Protein AF-A0A2E9CUE9-F1 (afdb_monomer)

Secondary structure (DSSP, 8-state):
-EE---TTEEEE---TT--HHHH-----EEEEEEEETTTTEEEEE--EEPPHHHHHHHHTTPEEEEEEE-SSSPEEEEEEE-HHHHHHHT--------S---

Structure (mmCIF, N/CA/C/O backbone):
data_AF-A0A2E9CUE9-F1
#
_entry.id   AF-A0A2E9CUE9-F1
#
loop_
_atom_site.group_PDB
_atom_site.id
_atom_site.type_symbol
_atom_site.label_atom_id
_atom_site.label_alt_id
_atom_site.label_comp_id
_atom_site.label_asym_id
_atom_site.label_entity_id
_atom_site.label_seq_id
_atom_site.pdbx_PDB_ins_code
_atom_site.Cartn_x
_atom_site.Cartn_y
_atom_site.Cartn_z
_atom_site.occupancy
_atom_site.B_iso_or_equiv
_atom_site.auth_seq_id
_atom_site.auth_comp_id
_atom_site.auth_asym_id
_atom_site.auth_atom_id
_atom_site.pdbx_PDB_model_num
ATOM 1 N N . MET A 1 1 ? -1.140 0.322 9.209 1.00 77.44 1 MET A N 1
ATOM 2 C CA . MET A 1 1 ? -0.283 -0.641 8.474 1.00 77.44 1 MET A CA 1
ATOM 3 C C . MET A 1 1 ? 1.195 -0.281 8.578 1.00 77.44 1 MET A C 1
ATOM 5 O O . MET A 1 1 ? 1.511 0.866 8.877 1.00 77.44 1 MET A O 1
ATOM 9 N N . LYS A 1 2 ? 2.096 -1.242 8.329 1.00 76.06 2 LYS A N 1
ATOM 10 C CA . LYS A 1 2 ? 3.555 -1.033 8.225 1.00 76.06 2 LYS A CA 1
ATOM 11 C C . LYS A 1 2 ? 4.079 -1.578 6.893 1.00 76.06 2 LYS A C 1
ATOM 13 O O . LYS A 1 2 ? 3.683 -2.675 6.518 1.00 76.06 2 LYS A O 1
ATOM 18 N N . ILE A 1 3 ? 4.964 -0.849 6.210 1.00 79.75 3 ILE A N 1
ATOM 19 C CA . ILE A 1 3 ? 5.692 -1.369 5.035 1.00 79.75 3 ILE A CA 1
ATOM 20 C C . ILE A 1 3 ? 6.613 -2.502 5.498 1.00 79.75 3 ILE A C 1
ATOM 22 O O . ILE A 1 3 ? 7.234 -2.391 6.557 1.00 79.75 3 ILE A O 1
ATOM 26 N N . LEU A 1 4 ? 6.695 -3.580 4.720 1.00 78.06 4 LEU A N 1
ATOM 27 C CA . LEU A 1 4 ? 7.632 -4.674 4.951 1.00 78.06 4 LEU A CA 1
ATOM 28 C C . LEU A 1 4 ? 8.833 -4.577 4.007 1.00 78.06 4 LEU A C 1
ATOM 30 O O . LEU A 1 4 ? 8.676 -4.361 2.809 1.00 78.06 4 LEU A O 1
ATOM 34 N N . GLN A 1 5 ? 10.024 -4.783 4.567 1.00 84.06 5 GLN A N 1
ATOM 35 C CA . GLN A 1 5 ? 11.272 -4.994 3.838 1.00 84.06 5 GLN A CA 1
ATOM 36 C C . GLN A 1 5 ? 11.746 -6.425 4.114 1.00 84.06 5 GLN A C 1
ATOM 38 O O . GLN A 1 5 ? 11.728 -6.869 5.264 1.00 84.06 5 GLN A O 1
ATOM 43 N N . PHE A 1 6 ? 12.142 -7.139 3.064 1.00 81.31 6 PHE A N 1
ATOM 44 C CA . PHE A 1 6 ? 12.628 -8.522 3.114 1.00 81.31 6 PHE A CA 1
ATOM 45 C C . PHE A 1 6 ? 13.596 -8.797 1.950 1.00 81.31 6 PHE A C 1
ATOM 47 O O . PHE A 1 6 ? 13.761 -7.950 1.067 1.00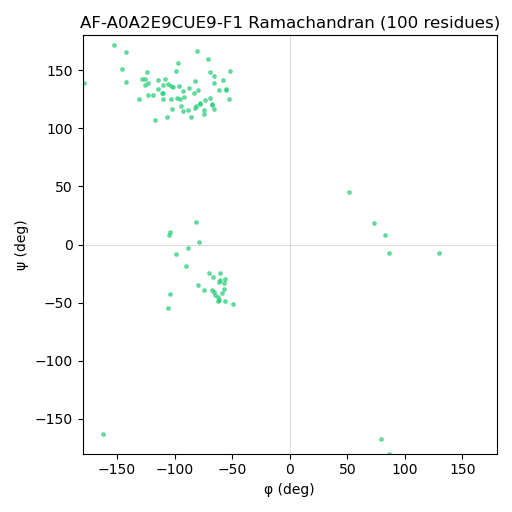 81.31 6 PHE A O 1
ATOM 54 N N . ASP A 1 7 ? 14.262 -9.952 1.955 1.00 85.19 7 ASP A N 1
ATOM 55 C CA . ASP A 1 7 ? 15.284 -10.293 0.958 1.00 85.19 7 ASP A CA 1
ATOM 56 C C . ASP A 1 7 ? 14.746 -10.195 -0.479 1.00 85.19 7 ASP A C 1
ATOM 58 O O . ASP A 1 7 ? 13.657 -10.674 -0.793 1.00 85.19 7 ASP A O 1
ATOM 62 N N . GLY A 1 8 ? 15.515 -9.541 -1.354 1.00 81.69 8 GLY A N 1
ATOM 63 C CA . GLY A 1 8 ? 15.131 -9.283 -2.746 1.00 81.69 8 GLY A CA 1
ATOM 64 C C . GLY A 1 8 ? 14.300 -8.015 -2.967 1.00 81.69 8 GLY A C 1
ATOM 65 O O . GLY A 1 8 ? 14.090 -7.635 -4.117 1.00 81.69 8 GLY A O 1
ATOM 66 N N . THR A 1 9 ? 13.864 -7.326 -1.905 1.00 82.56 9 THR A N 1
ATOM 67 C CA . THR A 1 9 ? 13.243 -5.999 -2.044 1.00 82.56 9 THR A CA 1
ATOM 68 C C . THR A 1 9 ? 14.290 -4.894 -2.161 1.00 82.56 9 THR A C 1
ATOM 70 O O . THR A 1 9 ? 15.301 -4.900 -1.458 1.00 82.56 9 THR A O 1
ATOM 73 N N . GLU A 1 10 ? 14.030 -3.908 -3.017 1.00 81.00 10 GLU A N 1
ATOM 74 C CA . GLU A 1 10 ? 14.854 -2.707 -3.163 1.00 81.00 10 GLU A CA 1
ATOM 75 C C . GLU A 1 10 ? 14.016 -1.437 -2.965 1.00 81.00 10 GLU A C 1
ATOM 77 O O . GLU A 1 10 ? 12.820 -1.429 -3.281 1.00 81.00 10 GLU A O 1
ATOM 82 N N . PRO A 1 11 ? 14.605 -0.352 -2.430 1.00 75.50 11 PRO A N 1
ATOM 83 C CA . PRO A 1 11 ? 13.920 0.923 -2.358 1.00 75.50 11 PRO A CA 1
ATOM 84 C C . PRO A 1 11 ? 13.725 1.477 -3.772 1.00 75.50 11 PRO A C 1
ATOM 86 O O . PRO A 1 11 ? 14.687 1.740 -4.492 1.00 75.50 11 PRO A O 1
ATOM 89 N N . VAL A 1 12 ? 12.476 1.698 -4.158 1.00 73.12 12 VAL A N 1
ATOM 90 C CA . VAL A 1 12 ? 12.105 2.375 -5.402 1.00 73.12 12 VAL A CA 1
ATOM 91 C C . VAL A 1 12 ? 11.422 3.687 -5.047 1.00 73.12 12 VAL A C 1
ATOM 93 O O . VAL A 1 12 ? 10.705 3.788 -4.052 1.00 73.12 12 VAL A O 1
ATOM 96 N N . GLY A 1 13 ? 11.708 4.722 -5.834 1.00 64.94 13 GLY A N 1
ATOM 97 C CA . GLY A 1 13 ? 11.090 6.037 -5.668 1.00 64.94 13 GLY A CA 1
ATOM 98 C C . GLY A 1 13 ? 12.055 7.215 -5.626 1.00 64.94 13 GLY A C 1
ATOM 99 O O . GLY A 1 13 ? 11.579 8.340 -5.688 1.00 64.94 13 GLY A O 1
ATOM 100 N N . LYS A 1 14 ? 13.382 6.999 -5.588 1.00 63.88 14 LYS A N 1
ATOM 101 C CA . LYS A 1 14 ? 14.356 8.083 -5.814 1.00 63.88 14 LYS A CA 1
ATOM 102 C C . LYS A 1 14 ? 14.662 8.214 -7.311 1.00 63.88 14 LYS A C 1
ATOM 104 O O . LYS A 1 14 ? 15.217 7.268 -7.879 1.00 63.88 14 LYS A O 1
ATOM 109 N N . PRO A 1 15 ? 14.327 9.345 -7.960 1.00 65.38 15 PRO A N 1
ATOM 110 C CA . PRO A 1 15 ? 14.837 9.661 -9.290 1.00 65.38 15 PRO A CA 1
ATOM 111 C C . PRO A 1 15 ? 16.364 9.558 -9.343 1.00 65.38 15 PRO A C 1
ATOM 113 O O . PR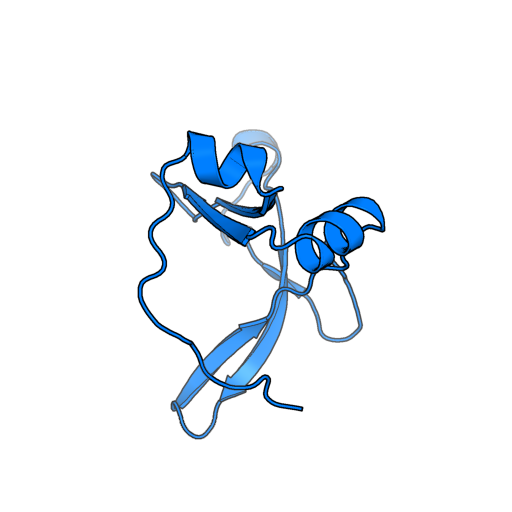O A 1 15 ? 17.052 9.788 -8.347 1.00 65.38 15 PRO A O 1
ATOM 116 N N . LYS A 1 16 ? 16.904 9.198 -10.512 1.00 66.56 16 LYS A N 1
ATOM 117 C CA . LYS A 1 16 ? 18.351 8.992 -10.703 1.00 66.56 16 LYS A CA 1
ATOM 118 C C . LYS A 1 16 ? 19.171 10.263 -10.428 1.00 66.56 16 LYS A C 1
ATOM 120 O O . LYS A 1 16 ? 20.354 10.166 -10.119 1.00 66.56 16 LYS A O 1
ATOM 125 N N . ASP A 1 17 ? 18.545 11.423 -10.558 1.00 73.94 17 ASP A N 1
ATOM 126 C CA . ASP A 1 17 ? 19.086 12.766 -10.371 1.00 73.94 17 ASP A CA 1
ATOM 127 C C . ASP A 1 17 ? 18.665 13.426 -9.045 1.00 73.94 17 ASP A C 1
ATOM 129 O O . ASP A 1 17 ? 18.931 14.607 -8.856 1.00 73.94 17 ASP A O 1
ATOM 133 N N . TRP A 1 18 ? 18.052 12.684 -8.113 1.00 72.38 18 TRP A N 1
ATOM 134 C CA . TRP A 1 18 ? 17.611 13.229 -6.824 1.00 72.38 18 TRP A CA 1
ATOM 135 C C . TRP A 1 18 ? 18.786 13.587 -5.903 1.00 72.38 18 TRP A C 1
ATOM 137 O O . TRP A 1 18 ? 19.608 12.724 -5.576 1.00 72.38 18 TRP A O 1
ATOM 147 N N . ILE A 1 19 ? 18.827 14.828 -5.411 1.00 75.62 19 ILE A N 1
ATOM 148 C CA . ILE A 1 19 ? 19.870 15.349 -4.520 1.00 75.62 19 ILE A CA 1
ATOM 149 C C . ILE A 1 19 ? 19.215 15.724 -3.187 1.00 75.62 19 ILE A C 1
ATOM 151 O O . ILE A 1 19 ? 18.511 16.724 -3.086 1.00 75.62 19 ILE A O 1
ATOM 155 N N . ASN A 1 20 ? 19.447 14.936 -2.129 1.00 71.69 20 ASN A N 1
ATOM 156 C CA . ASN A 1 20 ? 18.734 15.104 -0.849 1.00 71.69 20 ASN A CA 1
ATOM 157 C C . ASN A 1 20 ? 18.904 16.513 -0.246 1.00 71.69 20 ASN A C 1
ATOM 159 O O . ASN A 1 20 ? 18.001 17.010 0.423 1.00 71.69 20 ASN A O 1
ATOM 163 N N . GLU A 1 21 ? 20.059 17.144 -0.459 1.00 71.69 21 GLU A N 1
ATOM 164 C CA . GLU A 1 21 ? 20.380 18.481 0.042 1.00 71.69 21 GLU A CA 1
ATOM 165 C C . GLU A 1 21 ? 19.579 19.592 -0.655 1.00 71.69 21 GLU A C 1
ATOM 167 O O . GLU A 1 21 ? 19.397 20.658 -0.070 1.00 71.69 21 GLU A O 1
ATOM 172 N N . LEU A 1 22 ? 19.109 19.354 -1.886 1.00 67.19 22 LEU A N 1
ATOM 173 C CA . LEU A 1 22 ? 18.369 20.324 -2.701 1.00 67.19 22 LEU A CA 1
ATOM 174 C C . LEU A 1 22 ? 16.866 20.021 -2.732 1.00 67.19 22 LEU A C 1
ATOM 176 O O . LEU A 1 22 ? 16.052 20.930 -2.589 1.00 67.19 22 LEU A O 1
ATOM 180 N N . ASP A 1 23 ? 16.511 18.745 -2.872 1.00 63.66 23 ASP A N 1
ATOM 181 C CA . ASP A 1 23 ? 15.139 18.284 -3.107 1.00 63.66 23 ASP A CA 1
ATOM 182 C C . ASP A 1 23 ? 14.440 17.802 -1.820 1.00 63.66 23 ASP A C 1
ATOM 184 O O . ASP A 1 23 ? 13.239 17.525 -1.800 1.00 63.66 23 ASP A O 1
ATOM 188 N N . GLY A 1 24 ? 15.186 17.703 -0.714 1.00 60.12 24 GLY A N 1
ATOM 189 C CA . GLY A 1 24 ? 14.688 17.236 0.576 1.00 60.12 24 GLY A CA 1
ATOM 190 C C . GLY A 1 24 ? 14.562 15.712 0.684 1.00 60.12 24 GLY A C 1
ATOM 191 O O . GLY A 1 24 ? 15.097 14.935 -0.115 1.00 60.12 24 GLY A O 1
ATOM 192 N N . ASN A 1 25 ? 13.872 15.260 1.738 1.00 59.09 25 ASN A N 1
ATOM 193 C CA . ASN A 1 25 ? 13.732 13.835 2.038 1.00 59.09 25 ASN A CA 1
ATOM 194 C C . ASN A 1 25 ? 12.749 13.157 1.069 1.00 59.09 25 ASN A C 1
ATOM 196 O O . ASN A 1 25 ? 11.545 13.402 1.131 1.00 59.09 25 ASN A O 1
ATOM 200 N N . CYS A 1 26 ? 13.249 12.266 0.214 1.00 61.16 26 CYS A N 1
ATOM 201 C CA . CYS A 1 26 ? 12.411 11.439 -0.650 1.00 61.16 26 CYS A CA 1
ATOM 202 C C . CYS A 1 26 ? 11.874 10.227 0.124 1.00 61.16 26 CYS A C 1
ATOM 204 O O . CYS A 1 26 ? 12.649 9.395 0.605 1.00 61.16 26 CYS A O 1
ATOM 206 N N . GLY A 1 27 ? 10.548 10.118 0.229 1.00 61.09 27 GLY A N 1
ATOM 207 C CA . GLY A 1 27 ? 9.896 8.925 0.762 1.00 61.09 27 GLY A CA 1
ATOM 208 C C . GLY A 1 27 ? 10.086 7.741 -0.186 1.00 61.09 27 GLY A C 1
ATOM 209 O O . GLY A 1 27 ? 9.654 7.793 -1.332 1.00 61.09 27 GLY A O 1
ATOM 210 N N . THR A 1 28 ? 10.722 6.673 0.290 1.00 66.50 28 THR A N 1
ATOM 211 C CA . THR A 1 28 ? 10.961 5.444 -0.486 1.00 66.50 28 THR A CA 1
ATOM 212 C C . THR A 1 28 ? 10.052 4.309 -0.040 1.00 66.50 28 THR A C 1
ATOM 214 O O . THR A 1 28 ? 9.884 4.063 1.157 1.00 66.50 28 THR A O 1
ATOM 217 N N . ILE A 1 29 ? 9.521 3.575 -1.012 1.00 75.88 29 ILE A N 1
ATOM 218 C CA . ILE A 1 29 ? 8.851 2.288 -0.814 1.00 75.88 29 ILE A CA 1
ATOM 219 C C . ILE A 1 29 ? 9.834 1.168 -1.128 1.00 75.88 29 ILE A C 1
ATOM 221 O O . ILE A 1 29 ? 10.702 1.329 -1.980 1.00 75.88 29 ILE A O 1
ATOM 225 N N . HIS A 1 30 ? 9.692 0.025 -0.469 1.00 78.12 30 HIS A N 1
ATOM 226 C CA . HIS A 1 30 ? 10.413 -1.176 -0.872 1.00 78.12 30 HIS A CA 1
ATOM 227 C C . HIS A 1 30 ? 9.529 -1.978 -1.824 1.00 78.12 30 HIS A C 1
ATOM 229 O O . HIS A 1 30 ? 8.337 -2.168 -1.554 1.00 78.12 30 HIS A O 1
ATOM 235 N N . VAL A 1 31 ? 10.105 -2.410 -2.945 1.00 84.81 31 VAL A N 1
ATOM 236 C CA . VAL A 1 31 ? 9.422 -3.256 -3.925 1.00 84.81 31 VAL A CA 1
ATOM 237 C C . VAL A 1 31 ? 10.227 -4.516 -4.197 1.00 84.81 31 VAL A C 1
ATOM 239 O O . VAL A 1 31 ? 11.452 -4.469 -4.287 1.00 84.81 31 VAL A O 1
ATOM 242 N N . LEU A 1 32 ? 9.536 -5.638 -4.369 1.00 85.69 32 LEU A N 1
ATOM 243 C CA . LEU A 1 32 ? 10.079 -6.822 -5.026 1.00 85.69 32 LEU A CA 1
ATOM 244 C C . LEU A 1 32 ? 9.739 -6.735 -6.515 1.00 85.69 3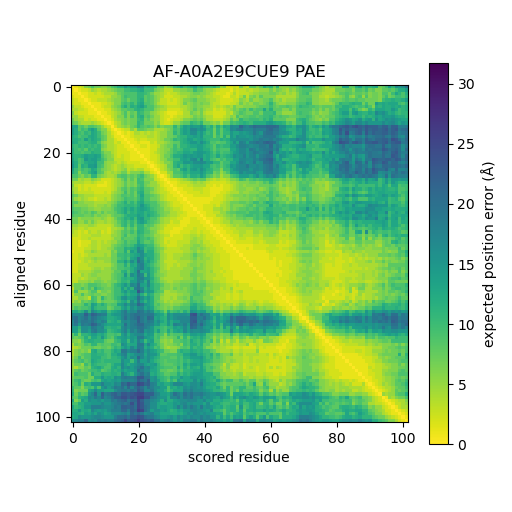2 LEU A C 1
ATOM 246 O O . LEU A 1 32 ? 8.572 -6.565 -6.872 1.00 85.69 32 LEU A O 1
ATOM 250 N N . ARG A 1 33 ? 10.742 -6.867 -7.385 1.00 86.62 33 ARG A N 1
ATOM 251 C CA . ARG A 1 33 ? 10.507 -6.990 -8.828 1.00 86.62 33 ARG A CA 1
ATOM 252 C C . ARG A 1 33 ? 10.181 -8.434 -9.173 1.00 86.62 33 ARG A C 1
ATOM 254 O O . ARG A 1 33 ? 10.930 -9.337 -8.812 1.00 86.62 33 ARG A O 1
ATOM 261 N N . HIS A 1 34 ? 9.113 -8.634 -9.922 1.00 87.38 34 HIS A N 1
ATOM 262 C CA . HIS A 1 34 ? 8.749 -9.923 -10.484 1.00 87.38 34 HIS A CA 1
ATOM 263 C C . HIS A 1 34 ? 8.447 -9.745 -11.964 1.00 87.38 34 HIS A C 1
ATOM 265 O O . HIS A 1 34 ? 7.620 -8.913 -12.318 1.00 87.38 34 HIS A O 1
ATOM 271 N N . PHE A 1 35 ? 9.116 -10.502 -12.828 1.00 87.19 35 PHE A N 1
ATOM 272 C CA . PHE A 1 35 ? 8.762 -10.522 -14.241 1.00 87.19 35 PHE A CA 1
ATOM 273 C C . PHE A 1 35 ? 7.594 -11.483 -14.443 1.00 87.19 35 PHE A C 1
ATOM 275 O O . PHE A 1 35 ? 7.734 -12.675 -14.174 1.00 87.19 35 PHE A O 1
ATOM 282 N N . ASP A 1 36 ? 6.461 -10.958 -14.900 1.00 87.12 36 ASP A N 1
ATOM 283 C CA . ASP A 1 36 ? 5.316 -11.774 -15.279 1.00 87.12 36 ASP A CA 1
ATOM 284 C C . ASP A 1 36 ? 5.495 -12.214 -16.737 1.00 87.12 36 ASP A C 1
ATOM 286 O O . ASP A 1 36 ? 5.427 -11.401 -17.664 1.00 87.12 36 ASP A O 1
ATOM 290 N N . GLU A 1 37 ? 5.761 -13.505 -16.945 1.00 88.44 37 GLU A N 1
ATOM 291 C CA . GLU A 1 37 ? 5.988 -14.069 -18.281 1.00 88.44 37 GLU A CA 1
ATOM 292 C C . GLU A 1 37 ? 4.737 -14.042 -19.166 1.00 88.44 37 GLU A C 1
ATOM 294 O O . GLU A 1 37 ? 4.856 -13.971 -20.390 1.00 88.44 37 GLU A O 1
ATOM 299 N N . HIS A 1 38 ? 3.543 -14.080 -18.572 1.00 85.75 38 HIS A N 1
ATOM 300 C CA . HIS A 1 38 ? 2.287 -14.037 -19.312 1.00 85.75 38 HIS A CA 1
ATOM 301 C C . HIS A 1 38 ? 2.000 -12.627 -19.835 1.00 85.75 38 HIS A C 1
ATOM 303 O O . HIS A 1 38 ? 1.540 -12.456 -20.964 1.00 85.75 38 HIS A O 1
ATOM 309 N N . LEU A 1 39 ? 2.309 -11.618 -19.024 1.00 80.81 39 LEU A N 1
ATOM 310 C CA . LEU A 1 39 ? 2.073 -10.213 -19.340 1.00 80.81 39 LEU A CA 1
ATOM 311 C C . LEU A 1 39 ? 3.260 -9.555 -20.069 1.00 80.81 39 LEU A C 1
ATOM 313 O O . LEU A 1 39 ? 3.097 -8.520 -20.716 1.00 80.81 39 LEU A O 1
ATOM 317 N N . GLY A 1 40 ? 4.450 -10.157 -20.006 1.00 88.69 40 GLY A N 1
ATOM 318 C CA . GLY A 1 40 ? 5.657 -9.688 -20.689 1.00 88.69 40 GLY A CA 1
ATOM 319 C C . GLY A 1 40 ? 6.286 -8.437 -20.068 1.00 88.69 40 GLY A C 1
ATOM 320 O O . GLY A 1 40 ? 7.067 -7.748 -20.729 1.00 88.69 40 GLY A O 1
ATOM 321 N N . TYR A 1 41 ? 5.960 -8.115 -18.813 1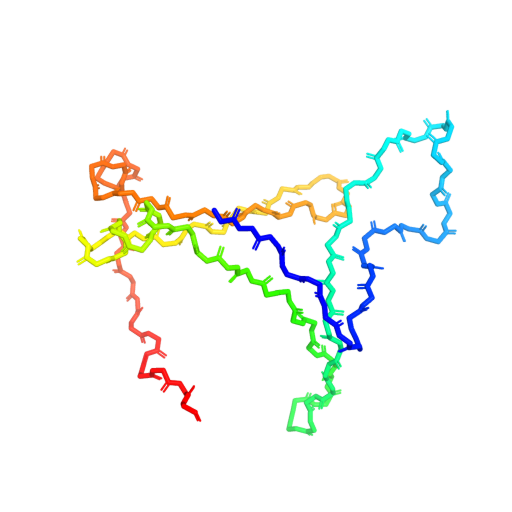.00 81.00 41 TYR A N 1
ATOM 322 C CA . TYR A 1 41 ? 6.498 -6.956 -18.098 1.00 81.00 41 TYR A CA 1
ATOM 323 C C . TYR A 1 41 ? 6.760 -7.236 -16.612 1.00 81.00 41 TYR A C 1
ATOM 325 O O . TYR A 1 41 ? 6.318 -8.231 -16.046 1.00 81.00 41 TYR A O 1
ATOM 333 N N . ASN A 1 42 ? 7.512 -6.335 -15.967 1.00 81.00 42 ASN A N 1
ATOM 334 C CA . ASN A 1 42 ? 7.766 -6.406 -14.528 1.00 81.00 42 ASN A CA 1
ATOM 335 C C . ASN A 1 42 ? 6.578 -5.866 -13.723 1.00 81.00 42 ASN A C 1
ATOM 337 O O . ASN A 1 42 ? 6.116 -4.752 -13.966 1.00 81.00 42 ASN A O 1
ATOM 341 N N . ILE A 1 43 ? 6.176 -6.615 -12.704 1.00 81.75 43 ILE A N 1
ATOM 342 C CA . ILE A 1 43 ? 5.313 -6.191 -11.606 1.00 81.75 43 ILE A CA 1
ATOM 343 C C . ILE A 1 43 ? 6.205 -5.796 -10.423 1.00 81.75 43 ILE A C 1
ATOM 345 O O . ILE A 1 43 ? 7.193 -6.467 -10.112 1.00 81.75 43 ILE A O 1
ATOM 349 N N . LEU A 1 44 ? 5.869 -4.681 -9.771 1.00 84.81 44 LEU A N 1
ATOM 350 C CA . LEU A 1 44 ? 6.545 -4.199 -8.567 1.00 84.81 44 LEU A CA 1
ATOM 351 C C . LEU A 1 44 ? 5.638 -4.425 -7.356 1.00 84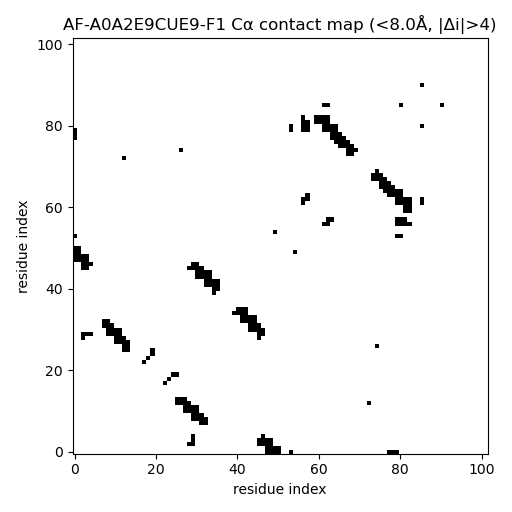.81 44 LEU A C 1
ATOM 353 O O . LEU A 1 44 ? 4.620 -3.752 -7.209 1.00 84.81 44 LEU A O 1
ATOM 357 N N . TYR A 1 45 ? 6.008 -5.356 -6.481 1.00 82.88 45 TYR A N 1
ATOM 358 C CA . TYR A 1 45 ? 5.229 -5.671 -5.286 1.00 82.88 45 TYR A CA 1
ATOM 359 C C . TYR A 1 45 ? 5.706 -4.867 -4.079 1.00 82.88 45 TYR A C 1
ATOM 361 O O . TYR A 1 45 ? 6.802 -5.108 -3.574 1.00 82.88 45 TYR A O 1
ATOM 369 N N . SER A 1 46 ? 4.860 -3.975 -3.561 1.00 82.56 46 SER A N 1
ATOM 370 C CA . SER A 1 46 ? 5.004 -3.421 -2.209 1.00 82.56 46 SER A CA 1
ATOM 371 C C . SER A 1 46 ? 4.099 -4.168 -1.240 1.00 82.56 46 SER A C 1
ATOM 373 O O . SER A 1 46 ? 2.891 -4.253 -1.450 1.00 82.56 46 SER A O 1
ATOM 375 N N . VAL A 1 47 ? 4.680 -4.687 -0.158 1.00 84.31 47 VAL A N 1
ATOM 376 C CA . VAL A 1 47 ? 3.957 -5.506 0.822 1.00 84.31 47 VAL A CA 1
ATOM 377 C C . VAL A 1 47 ? 3.807 -4.748 2.134 1.00 84.31 47 VAL A C 1
ATOM 379 O O . VAL A 1 47 ? 4.746 -4.122 2.633 1.00 84.31 47 VAL A O 1
ATOM 382 N N . TYR A 1 48 ? 2.613 -4.832 2.715 1.00 85.12 48 TYR A N 1
ATOM 383 C CA . TYR A 1 48 ? 2.259 -4.164 3.958 1.00 85.12 48 TYR A CA 1
ATOM 384 C C . TYR A 1 48 ? 1.774 -5.182 4.981 1.00 85.12 48 TYR A C 1
ATOM 386 O O . TYR A 1 48 ? 1.009 -6.086 4.662 1.00 85.12 48 TYR A O 1
ATOM 394 N N . LYS A 1 49 ? 2.185 -5.002 6.237 1.00 86.19 49 LYS A N 1
ATOM 395 C CA . LYS A 1 49 ? 1.642 -5.732 7.380 1.00 86.19 49 LYS A CA 1
ATOM 396 C C . LYS A 1 49 ? 0.522 -4.919 8.036 1.00 86.19 49 LYS A C 1
ATOM 398 O O . LYS A 1 49 ? 0.794 -3.813 8.531 1.00 86.19 49 LYS A O 1
ATOM 403 N N . PRO A 1 50 ? -0.711 -5.448 8.089 1.00 86.19 50 PRO A N 1
ATOM 404 C CA . PRO A 1 50 ? -1.784 -4.897 8.905 1.00 86.19 50 PRO A CA 1
ATOM 405 C C . PRO A 1 50 ? -1.416 -4.844 10.388 1.00 86.19 50 PRO A C 1
ATOM 407 O O . PRO A 1 50 ? -0.740 -5.727 10.918 1.00 86.19 50 PRO A O 1
ATOM 410 N N . THR A 1 51 ? -1.837 -3.779 11.061 1.00 87.69 51 THR A N 1
ATOM 411 C CA . THR A 1 51 ? -1.865 -3.714 12.528 1.00 87.69 51 THR A CA 1
ATOM 412 C C . THR A 1 51 ? -3.100 -4.435 13.067 1.00 87.69 51 THR A C 1
ATOM 414 O O . THR A 1 51 ? -4.026 -4.709 12.314 1.00 87.69 51 THR A O 1
ATOM 417 N N . GLU A 1 52 ? -3.156 -4.709 14.372 1.00 92.31 52 GLU A N 1
ATOM 418 C CA . GLU A 1 52 ? -4.353 -5.301 14.996 1.00 92.31 52 GLU A CA 1
ATOM 419 C C . GLU A 1 52 ? -5.609 -4.447 14.769 1.00 92.31 52 GLU A C 1
ATOM 421 O O . GLU A 1 52 ? -6.672 -4.984 14.479 1.00 92.31 52 GLU A O 1
ATOM 426 N N . ALA A 1 53 ? -5.475 -3.117 14.812 1.00 82.00 53 ALA A N 1
ATOM 427 C CA . ALA A 1 53 ? -6.572 -2.199 14.515 1.00 82.00 53 ALA A CA 1
ATOM 428 C C . ALA A 1 53 ? -6.997 -2.246 13.036 1.00 82.00 53 ALA A C 1
ATOM 430 O O . ALA A 1 53 ? -8.189 -2.208 12.748 1.00 82.00 53 ALA A O 1
ATOM 431 N N . ASP A 1 54 ? -6.038 -2.369 12.107 1.00 85.44 54 ASP A N 1
ATOM 432 C CA . ASP A 1 54 ? -6.345 -2.571 10.683 1.00 85.44 54 ASP A CA 1
ATOM 433 C C . ASP A 1 54 ? -7.108 -3.894 10.484 1.00 85.44 54 ASP A C 1
ATOM 435 O O . ASP A 1 54 ? -8.111 -3.925 9.783 1.00 85.44 54 ASP A O 1
ATOM 439 N N . ILE A 1 55 ? -6.662 -4.979 11.130 1.00 92.25 55 ILE A N 1
ATOM 440 C CA . ILE A 1 55 ? -7.313 -6.296 11.052 1.00 92.25 55 ILE A CA 1
ATOM 441 C C . ILE A 1 55 ? -8.737 -6.217 11.600 1.00 92.25 55 ILE A C 1
ATOM 443 O O . ILE A 1 55 ? -9.664 -6.684 10.946 1.00 92.25 55 ILE A O 1
ATOM 447 N N . ALA A 1 56 ? -8.924 -5.603 12.771 1.00 87.44 56 ALA A N 1
ATOM 448 C CA . ALA A 1 56 ? -10.243 -5.430 13.367 1.00 87.44 56 ALA A CA 1
ATOM 449 C C . ALA A 1 56 ? -11.184 -4.635 12.448 1.00 87.44 56 ALA A C 1
ATOM 451 O O . ALA A 1 56 ? -12.33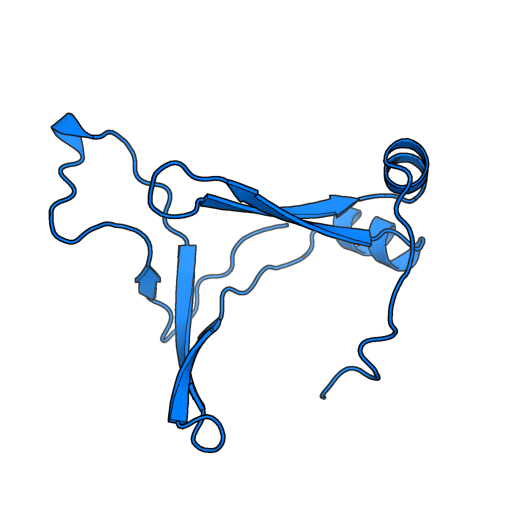8 -5.018 12.287 1.00 87.44 56 ALA A O 1
ATOM 452 N N . ALA A 1 57 ? -10.686 -3.571 11.810 1.00 81.56 57 ALA A N 1
ATOM 453 C CA . ALA A 1 57 ? -11.466 -2.787 10.860 1.00 81.56 57 ALA A CA 1
ATOM 454 C C . ALA A 1 57 ? -11.827 -3.586 9.597 1.00 81.56 57 ALA A C 1
ATOM 456 O O . ALA A 1 57 ? -12.971 -3.508 9.171 1.00 81.56 57 ALA A O 1
ATOM 457 N N . IL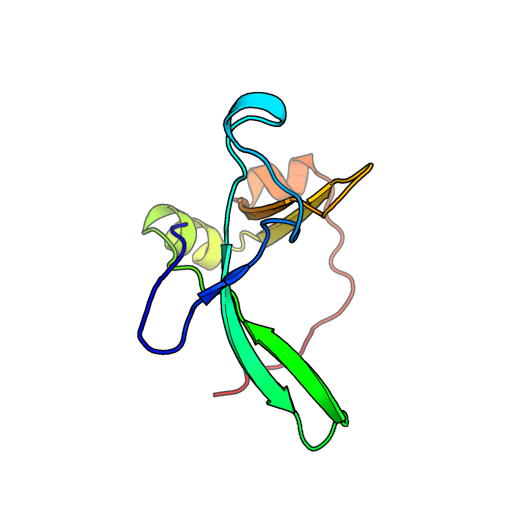E A 1 58 ? -10.910 -4.389 9.042 1.00 87.50 58 ILE A N 1
ATOM 458 C CA . ILE A 1 58 ? -11.198 -5.274 7.895 1.00 87.50 58 ILE A CA 1
ATOM 459 C C . ILE A 1 58 ? -12.271 -6.307 8.259 1.00 87.50 58 ILE A C 1
ATOM 461 O O . ILE A 1 58 ? -13.239 -6.478 7.527 1.00 87.50 58 ILE A O 1
ATOM 465 N N . VAL A 1 59 ? -12.121 -6.987 9.400 1.00 92.44 59 VAL A N 1
ATOM 466 C CA . VAL A 1 59 ? -13.087 -8.002 9.864 1.00 92.44 59 VAL A CA 1
ATOM 467 C C . VAL A 1 59 ? -14.469 -7.390 10.094 1.00 92.44 59 VAL A C 1
ATOM 469 O O . VAL A 1 59 ? -15.478 -8.049 9.869 1.00 92.44 59 VAL A O 1
ATOM 472 N N . ALA A 1 60 ? -14.513 -6.128 10.512 1.00 85.25 60 ALA A N 1
ATOM 473 C CA . ALA A 1 60 ? -15.738 -5.366 10.675 1.00 85.25 60 ALA A CA 1
ATOM 474 C C . ALA A 1 60 ? -16.266 -4.762 9.361 1.00 85.25 60 ALA A C 1
ATOM 476 O O . ALA A 1 60 ? -16.998 -3.798 9.449 1.00 85.25 60 ALA A O 1
ATOM 477 N N . GLY A 1 61 ? -15.877 -5.239 8.172 1.00 84.12 61 GLY A N 1
ATOM 478 C CA . GLY A 1 61 ? -16.410 -4.737 6.892 1.00 84.12 61 GLY A CA 1
ATOM 479 C C . GLY A 1 61 ? -15.752 -3.455 6.365 1.00 84.12 61 GLY A C 1
ATOM 480 O O . GLY A 1 61 ? -16.204 -2.868 5.387 1.00 84.12 61 GLY A O 1
ATOM 481 N N . GLY A 1 62 ? -14.668 -3.005 6.994 1.00 83.12 62 GLY A N 1
ATOM 482 C CA . GLY A 1 62 ? -13.905 -1.841 6.565 1.00 83.12 62 GLY A CA 1
ATOM 483 C C . GLY A 1 62 ? -13.143 -2.049 5.250 1.00 83.12 62 GLY A C 1
ATOM 484 O O . GLY A 1 62 ? -12.650 -3.132 4.942 1.00 83.12 62 GLY A O 1
ATOM 485 N N . GLY A 1 63 ? -12.988 -0.971 4.487 1.00 81.62 63 GLY A N 1
ATOM 486 C CA . GLY A 1 63 ? -12.390 -0.966 3.156 1.00 81.62 63 GLY A CA 1
ATOM 487 C C . GLY A 1 63 ? -10.919 -0.565 3.166 1.00 81.62 63 GLY A C 1
ATOM 488 O O . GLY A 1 63 ? -10.446 0.155 4.047 1.00 81.62 63 GLY A O 1
ATOM 489 N N . ILE A 1 64 ? -10.178 -0.980 2.141 1.00 84.50 64 ILE A N 1
ATOM 490 C CA . ILE A 1 64 ? -8.799 -0.533 1.917 1.00 84.50 64 ILE A CA 1
ATOM 491 C C . ILE A 1 64 ? -8.820 0.638 0.937 1.00 84.50 64 ILE A C 1
ATOM 493 O O . ILE A 1 64 ? -9.330 0.525 -0.173 1.00 84.50 64 ILE A O 1
ATOM 497 N N . ARG A 1 65 ? -8.222 1.766 1.325 1.00 79.38 65 ARG A N 1
ATOM 498 C CA . ARG A 1 65 ? -8.025 2.919 0.442 1.00 79.38 65 ARG A CA 1
ATOM 499 C C . ARG A 1 65 ? -6.584 2.974 -0.034 1.00 79.38 65 ARG A C 1
ATOM 501 O O . ARG A 1 65 ? -5.665 3.081 0.781 1.00 79.38 65 ARG A O 1
ATOM 508 N N . LEU A 1 66 ? -6.424 3.018 -1.353 1.00 80.50 66 LEU A N 1
ATOM 509 C CA . LEU A 1 66 ? -5.205 3.430 -2.035 1.00 80.50 66 LEU A CA 1
ATOM 510 C C . LEU A 1 66 ? -5.397 4.859 -2.556 1.00 80.50 66 LEU A C 1
ATOM 512 O O . LEU A 1 66 ? -6.274 5.118 -3.372 1.00 80.50 66 LEU A O 1
ATOM 516 N N . GLY A 1 67 ? -4.604 5.802 -2.058 1.00 68.69 67 GLY A N 1
ATOM 517 C CA . GLY A 1 67 ? -4.517 7.152 -2.610 1.00 68.69 67 GLY A CA 1
ATOM 518 C C . GLY A 1 67 ? -3.248 7.292 -3.434 1.00 68.69 67 GLY A C 1
ATOM 519 O O . GLY A 1 67 ? -2.200 6.862 -2.970 1.00 68.69 67 GLY A O 1
ATOM 520 N N . ILE A 1 68 ? -3.333 7.907 -4.611 1.00 67.56 68 ILE A N 1
ATOM 521 C CA . ILE A 1 68 ? -2.191 8.266 -5.458 1.00 67.56 68 ILE A CA 1
ATOM 522 C C . ILE A 1 68 ? -2.276 9.776 -5.694 1.00 67.56 68 ILE A C 1
ATOM 524 O O . ILE A 1 68 ? -3.336 10.272 -6.067 1.00 67.56 68 ILE A O 1
ATOM 528 N N . HIS A 1 69 ? -1.195 10.515 -5.454 1.00 55.03 69 HIS A N 1
ATOM 529 C CA . HIS A 1 69 ? -1.141 11.962 -5.677 1.00 55.03 69 HIS A CA 1
ATOM 530 C C . HIS A 1 69 ? 0.072 12.322 -6.537 1.00 55.03 69 HIS A C 1
ATOM 532 O O . HIS A 1 69 ? 1.142 11.747 -6.324 1.00 55.03 69 HIS A O 1
ATOM 538 N N . GLY A 1 70 ? -0.052 13.294 -7.451 1.00 56.50 70 GLY A N 1
ATOM 539 C CA . GLY A 1 70 ? 1.139 13.813 -8.122 1.00 56.50 70 GLY A CA 1
ATOM 540 C C . GLY A 1 70 ? 0.962 14.939 -9.143 1.00 56.50 70 GLY A C 1
ATOM 541 O O . GLY A 1 70 ? 0.125 14.854 -10.037 1.00 56.50 70 GLY A O 1
ATOM 542 N N . ASP A 1 71 ? 1.911 15.878 -9.057 1.00 46.19 71 ASP A N 1
ATOM 543 C CA . ASP A 1 71 ? 2.453 16.719 -10.139 1.00 46.19 71 ASP A CA 1
ATOM 544 C C . ASP A 1 71 ? 3.872 16.199 -10.542 1.00 46.19 71 ASP A C 1
ATOM 546 O O . ASP A 1 71 ? 4.606 16.839 -11.291 1.00 46.19 71 ASP A O 1
ATOM 550 N N . GLY A 1 72 ? 4.280 15.038 -9.994 1.00 55.03 72 GLY A N 1
ATOM 551 C CA . GLY A 1 72 ? 5.589 14.365 -10.075 1.00 55.03 72 GLY A CA 1
ATOM 552 C C . GLY A 1 72 ? 5.472 12.873 -9.685 1.00 55.03 72 GLY A C 1
ATOM 553 O O . GLY A 1 72 ? 4.359 12.346 -9.700 1.00 55.03 72 GLY A O 1
ATOM 554 N N . HIS A 1 73 ? 6.579 12.170 -9.358 1.00 49.84 73 HIS A N 1
ATOM 555 C CA . HIS A 1 73 ? 6.548 10.715 -9.070 1.00 49.84 73 HIS A CA 1
ATOM 556 C C . HIS A 1 73 ? 5.497 10.387 -7.990 1.00 49.84 73 HIS A C 1
ATOM 558 O O . HIS A 1 73 ? 5.532 10.999 -6.919 1.00 49.84 73 HIS A O 1
ATOM 564 N N . PRO A 1 74 ? 4.547 9.471 -8.263 1.00 55.91 74 PRO A N 1
ATOM 565 C CA . PRO A 1 74 ? 3.368 9.316 -7.431 1.00 55.91 74 PRO A CA 1
ATOM 566 C C . PRO A 1 74 ? 3.737 8.819 -6.038 1.00 55.91 74 PRO A C 1
ATOM 568 O O . PRO A 1 74 ? 4.203 7.694 -5.861 1.00 55.91 74 PRO A O 1
ATOM 571 N N . VAL A 1 75 ? 3.456 9.642 -5.032 1.00 58.94 75 VAL A N 1
ATOM 572 C CA . VAL A 1 75 ? 3.386 9.157 -3.657 1.00 58.94 75 VAL A CA 1
ATOM 573 C C . VAL A 1 75 ? 2.046 8.456 -3.522 1.00 58.94 75 VAL A C 1
ATOM 575 O O . VAL A 1 75 ? 0.997 9.070 -3.744 1.00 58.94 75 VAL A O 1
ATOM 578 N N . PHE A 1 76 ? 2.076 7.177 -3.158 1.00 67.25 76 PHE A N 1
ATOM 579 C CA . PHE A 1 76 ? 0.864 6.451 -2.821 1.00 67.25 76 PHE A CA 1
ATOM 580 C C . PHE A 1 76 ? 0.764 6.161 -1.327 1.00 67.25 76 PHE A C 1
ATOM 582 O O . PHE A 1 76 ? 1.746 5.882 -0.640 1.00 67.25 76 PHE A O 1
ATOM 589 N N . GLN A 1 77 ? -0.458 6.251 -0.818 1.00 66.69 77 GLN A N 1
ATOM 590 C CA . GLN A 1 77 ? -0.808 5.993 0.568 1.00 66.69 77 GLN A CA 1
ATOM 591 C C . GLN A 1 77 ? -1.795 4.834 0.610 1.00 66.69 77 GLN A C 1
ATOM 593 O O . GLN A 1 77 ? -2.835 4.889 -0.041 1.00 66.69 77 GLN A O 1
ATOM 598 N N . LEU A 1 78 ? -1.506 3.832 1.435 1.00 77.12 78 LEU A N 1
ATOM 599 C CA . LEU A 1 78 ? -2.421 2.730 1.709 1.00 77.12 78 LEU A CA 1
ATOM 600 C C . LEU A 1 78 ? -2.924 2.823 3.158 1.00 77.12 78 LEU A C 1
ATOM 602 O O . LEU A 1 78 ? -2.121 2.972 4.083 1.00 77.12 78 LEU A O 1
ATOM 606 N N . CYS A 1 79 ? -4.237 2.734 3.379 1.00 77.00 79 CYS A N 1
ATOM 607 C CA . CYS A 1 79 ? -4.835 2.675 4.721 1.00 77.00 79 CYS A CA 1
ATOM 608 C C . CYS A 1 79 ? -6.089 1.790 4.763 1.00 77.00 79 CYS A C 1
ATOM 610 O O . CYS A 1 79 ? -6.815 1.721 3.776 1.00 77.00 79 C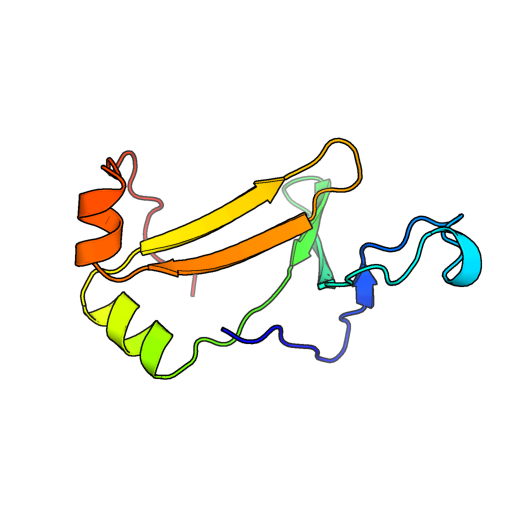YS A O 1
ATOM 612 N N . VAL A 1 80 ? -6.373 1.177 5.916 1.00 85.44 80 VAL A 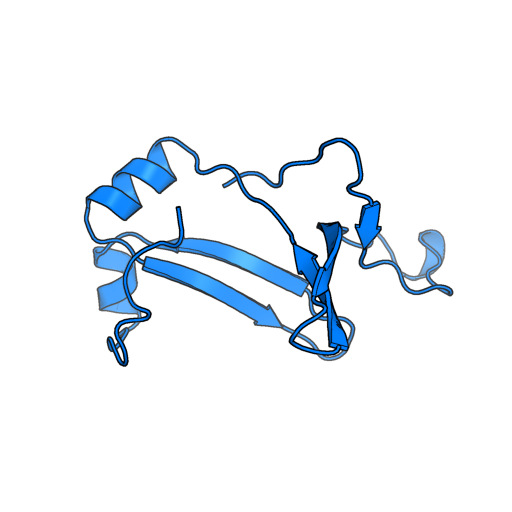N 1
ATOM 613 C CA . VAL A 1 80 ? -7.679 0.557 6.193 1.00 85.44 80 VAL A CA 1
ATOM 614 C C . VAL A 1 80 ? -8.616 1.614 6.775 1.00 85.44 80 VAL A C 1
ATOM 616 O O . VAL A 1 80 ? -8.216 2.399 7.636 1.00 85.44 80 VAL A O 1
ATOM 619 N N . LEU A 1 81 ? -9.849 1.660 6.284 1.00 81.06 81 LEU A N 1
ATOM 620 C CA . LEU A 1 81 ? -10.915 2.550 6.723 1.00 81.06 81 LEU A CA 1
ATOM 621 C C . LEU A 1 81 ? -11.980 1.724 7.447 1.00 81.06 81 LEU A C 1
ATOM 623 O O . LEU A 1 81 ? -12.433 0.726 6.907 1.00 81.06 81 LEU A O 1
ATOM 627 N N . GLY A 1 82 ? -12.410 2.139 8.639 1.00 82.56 82 GLY A N 1
ATOM 628 C CA . GLY A 1 82 ? -13.582 1.523 9.280 1.00 82.56 82 GLY A CA 1
ATOM 629 C C . GLY A 1 82 ? -14.891 1.895 8.571 1.00 82.56 82 GLY A C 1
ATOM 630 O O . GLY A 1 82 ? -14.945 2.930 7.900 1.00 82.56 82 GLY A O 1
ATOM 631 N N . GLU A 1 83 ? -15.951 1.105 8.772 1.00 82.31 83 GLU A N 1
ATOM 632 C CA . GLU A 1 83 ? -17.271 1.286 8.132 1.00 82.31 83 GLU A CA 1
ATOM 633 C C . GLU A 1 83 ? -17.804 2.719 8.242 1.00 82.31 83 GLU A C 1
ATOM 635 O O . GLU A 1 83 ? -18.077 3.358 7.230 1.00 82.31 83 GLU A O 1
ATOM 640 N N . ALA A 1 84 ? -17.829 3.293 9.451 1.00 80.38 84 ALA A N 1
ATOM 641 C CA . ALA A 1 84 ? -18.307 4.663 9.669 1.00 80.38 84 ALA A CA 1
ATOM 642 C C . ALA A 1 84 ? -17.557 5.706 8.817 1.00 80.38 84 ALA A C 1
ATOM 644 O O . ALA A 1 84 ? -18.106 6.748 8.455 1.00 80.38 84 ALA A O 1
ATOM 645 N N . ARG A 1 85 ? -16.282 5.453 8.484 1.00 79.81 85 ARG A N 1
ATOM 646 C CA . ARG A 1 85 ? -15.513 6.328 7.594 1.00 79.81 85 ARG A CA 1
ATOM 647 C C . ARG A 1 85 ? -15.856 6.087 6.126 1.00 79.81 85 ARG A C 1
ATOM 649 O O . ARG A 1 85 ? -15.840 7.049 5.363 1.00 79.81 85 ARG A O 1
ATOM 656 N N . MET A 1 86 ? -16.150 4.853 5.729 1.00 81.94 86 MET A N 1
ATOM 657 C CA . MET A 1 86 ? -16.617 4.542 4.375 1.00 81.94 86 MET A CA 1
ATOM 658 C C . MET A 1 86 ? -17.981 5.170 4.090 1.00 81.94 86 MET A C 1
ATOM 660 O O . MET A 1 86 ? -18.135 5.799 3.045 1.00 81.94 86 MET A O 1
ATOM 664 N N . GLU A 1 87 ? -18.916 5.088 5.041 1.00 80.38 87 GLU A N 1
ATOM 665 C CA . GLU A 1 87 ? -20.237 5.725 4.953 1.00 80.38 87 GLU A CA 1
ATOM 666 C C . GLU A 1 87 ? -20.107 7.235 4.719 1.00 80.38 87 GLU A C 1
ATOM 668 O O . GLU A 1 87 ? -20.684 7.781 3.783 1.00 80.38 87 GLU A O 1
ATOM 673 N N . GLN A 1 88 ? -19.263 7.915 5.505 1.00 82.25 88 GLN A N 1
ATOM 674 C CA . GLN A 1 88 ? -18.994 9.351 5.340 1.00 82.25 88 GLN A CA 1
ATOM 675 C C . GLN A 1 88 ? -18.405 9.714 3.971 1.00 82.25 88 GLN A C 1
ATOM 677 O O . GLN A 1 88 ? -18.585 10.838 3.503 1.00 82.25 88 GLN A O 1
ATOM 682 N N . LEU A 1 89 ? -17.641 8.804 3.364 1.00 80.38 89 LEU A N 1
ATOM 683 C CA . LEU A 1 89 ? -17.000 9.012 2.067 1.00 80.38 89 LEU A CA 1
ATOM 684 C C . LEU A 1 89 ? -17.897 8.606 0.890 1.00 80.38 89 LEU A C 1
ATOM 686 O O . LEU A 1 89 ? -17.491 8.819 -0.250 1.00 80.38 89 LEU A O 1
ATOM 690 N N . ASN A 1 90 ? -19.099 8.076 1.151 1.00 80.31 90 ASN A N 1
ATOM 691 C CA . ASN A 1 90 ? -20.045 7.587 0.146 1.00 80.31 90 ASN A CA 1
ATOM 692 C C . ASN A 1 90 ? -19.401 6.592 -0.835 1.00 80.31 90 ASN A C 1
ATOM 694 O O . ASN A 1 90 ? -19.562 6.720 -2.049 1.00 80.31 90 ASN A O 1
ATOM 698 N N . TYR A 1 91 ? -18.625 5.632 -0.321 1.00 76.31 91 TYR A N 1
ATOM 699 C CA . TYR A 1 91 ? -18.068 4.570 -1.162 1.00 76.31 91 TYR A CA 1
ATOM 700 C C . TYR A 1 91 ? -19.196 3.753 -1.802 1.00 76.31 91 TYR A C 1
ATOM 702 O O . TYR A 1 91 ? -20.141 3.355 -1.126 1.00 76.31 91 TYR A O 1
ATOM 710 N N . ILE A 1 92 ? -19.078 3.510 -3.107 1.00 75.38 92 ILE A N 1
ATOM 711 C CA . ILE A 1 92 ? -19.978 2.646 -3.869 1.00 75.38 92 ILE A CA 1
ATOM 712 C C . ILE A 1 92 ? -19.183 1.396 -4.236 1.00 75.38 92 ILE A C 1
ATOM 714 O O . ILE A 1 92 ? -18.103 1.493 -4.820 1.00 75.38 92 ILE A O 1
ATOM 718 N N . GLU A 1 93 ? -19.703 0.229 -3.875 1.00 75.06 93 GLU A N 1
ATOM 719 C CA . GLU A 1 93 ? -19.144 -1.054 -4.296 1.00 75.06 93 GLU A CA 1
ATOM 720 C C . GLU A 1 93 ? -19.486 -1.283 -5.774 1.00 75.06 93 GLU A C 1
ATOM 722 O O . GLU A 1 93 ? -20.650 -1.198 -6.167 1.00 75.06 93 GLU A O 1
ATOM 727 N N . HIS A 1 94 ? -18.466 -1.506 -6.607 1.00 65.12 94 HIS A N 1
ATOM 728 C CA . HIS A 1 94 ? -18.629 -1.602 -8.061 1.00 65.12 94 HIS A CA 1
ATOM 729 C C . HIS A 1 94 ? -18.518 -3.036 -8.585 1.00 65.12 94 HIS A C 1
ATOM 731 O O . HIS A 1 94 ? -19.423 -3.495 -9.276 1.00 65.12 94 HIS A O 1
ATOM 737 N N . GLU A 1 95 ? -17.421 -3.734 -8.286 1.00 61.47 95 GLU A N 1
ATOM 738 C CA . GLU A 1 95 ? -17.127 -5.059 -8.840 1.00 61.47 95 GLU A CA 1
ATOM 739 C C . GLU A 1 95 ? -16.483 -5.953 -7.777 1.00 61.47 95 GLU A C 1
ATOM 741 O O . GLU A 1 95 ? -15.633 -5.502 -7.006 1.00 61.47 95 GLU A O 1
ATOM 746 N N . ASP A 1 96 ? -16.888 -7.223 -7.760 1.00 65.62 96 ASP A N 1
ATOM 747 C CA . ASP A 1 96 ? -16.209 -8.274 -7.008 1.00 65.62 96 ASP A CA 1
ATOM 748 C C . ASP A 1 96 ? -14.963 -8.704 -7.797 1.00 65.62 96 ASP A C 1
ATOM 750 O O . ASP A 1 96 ? -15.062 -9.117 -8.956 1.00 65.62 96 ASP A O 1
ATOM 754 N N . LEU A 1 97 ? -13.783 -8.570 -7.186 1.00 65.50 97 LEU A N 1
ATOM 755 C CA . LEU A 1 97 ? -12.501 -8.928 -7.805 1.00 65.50 97 LEU A CA 1
ATOM 756 C C . LEU A 1 97 ? -12.226 -10.443 -7.773 1.00 65.50 97 LEU A C 1
ATOM 758 O O . LEU A 1 97 ? -11.179 -10.880 -8.253 1.00 65.50 97 LEU A O 1
ATOM 762 N N . GLY A 1 98 ? -13.166 -11.238 -7.255 1.00 64.12 98 GLY A N 1
ATOM 763 C CA . GLY A 1 98 ? -13.077 -12.688 -7.169 1.00 64.12 98 GLY A CA 1
ATOM 764 C C . GLY A 1 98 ? -12.354 -13.178 -5.914 1.00 64.12 98 GLY A C 1
ATOM 765 O O . GLY A 1 98 ? -11.908 -12.408 -5.064 1.00 64.12 98 GLY A O 1
ATOM 766 N N . GLU A 1 99 ? -12.250 -14.502 -5.798 1.00 63.81 99 GLU A N 1
ATOM 767 C CA . GLU A 1 99 ? -11.615 -15.159 -4.654 1.00 63.81 99 GLU A CA 1
ATOM 768 C C . GLU A 1 99 ? -10.104 -14.853 -4.581 1.00 63.81 99 GLU A C 1
ATOM 770 O O . GLU A 1 99 ? -9.437 -14.779 -5.621 1.00 63.81 99 GLU A O 1
ATOM 775 N N . PRO A 1 100 ? -9.519 -14.733 -3.374 1.00 48.78 100 PRO A N 1
ATOM 776 C CA . PRO A 1 100 ? -8.077 -14.592 -3.210 1.00 48.78 100 PRO A CA 1
ATOM 777 C C . PRO A 1 100 ? -7.306 -15.734 -3.889 1.00 48.78 100 PRO A C 1
ATOM 779 O O . PRO A 1 100 ? -7.616 -16.910 -3.695 1.00 48.78 100 PRO A O 1
ATOM 782 N N . ILE A 1 101 ? -6.257 -15.397 -4.642 1.00 55.91 101 ILE A N 1
ATOM 783 C CA . ILE A 1 101 ? -5.316 -16.387 -5.179 1.00 55.91 101 ILE A CA 1
ATOM 784 C C . ILE A 1 101 ? -4.435 -16.868 -4.014 1.00 55.91 101 ILE A C 1
ATOM 786 O O . ILE A 1 101 ? -3.725 -16.059 -3.414 1.00 55.91 101 ILE A O 1
ATOM 790 N N . LEU A 1 102 ? -4.536 -18.159 -3.673 1.00 44.91 102 LEU A N 1
ATOM 791 C CA . LEU A 1 102 ? -3.798 -18.815 -2.581 1.00 44.91 102 LEU A CA 1
ATOM 792 C C . LEU A 1 102 ? -2.377 -19.224 -2.980 1.00 44.91 102 LEU A C 1
ATOM 794 O O . LEU A 1 102 ? -2.205 -19.731 -4.113 1.00 44.91 102 LEU A O 1
#

Mean predicted aligned error: 8.69 Å

Radius of gyration: 16.75 Å; Cα contacts (8 Å, |Δi|>4): 134; chains: 1; bounding box: 41×39×36 Å

pLDDT: mean 75.5, std 11.13, range [44.91, 92.44]

Foldseek 3Di:
DAWDDDPQWDWDFADPPDDCVPNNDTDTFTWHWDQDPVVRGIDTDTDDDDDPVLVVQVVQVWDWDWDWDDPDRTDIDIDTGHPVRCVVVVDDDDDDPDDDDD

Sequence (102 aa):
MKILQFDGTEPVGKPKDWINELDGNCGTIHVLRHFDEHLGYNILYSVYKPTEADIAAIVAGGGIRLGIHGDGHPVFQLCVLGEARMEQLNYIEHEDLGEPIL

Solvent-accessible surface area (backbone atoms only — not comparable to full-atom values): 6643 Å² total; per-residue (Å²): 108,42,85,51,83,58,95,77,46,45,79,48,70,74,59,99,83,68,45,58,91,81,73,41,90,75,78,66,46,42,27,34,78,42,75,38,81,90,78,72,45,75,48,74,48,68,52,68,45,71,38,74,68,39,49,52,26,44,77,63,69,19,49,80,45,78,47,75,48,73,100,59,87,67,54,67,48,78,46,69,37,41,45,76,57,40,62,77,66,64,71,75,92,85,77,86,90,68,79,84,89,128